Protein AF-A0AAD1FFK9-F1 (afdb_monomer)

Mean predicted aligned error: 6.69 Å

Sequence (149 aa):
MADDLKGGLALQAMEELITHWRERLPADPKELFAALLELSLEDLAALFAVCAGTGVDVVSDKGTKGDSAADVLASTLSLDMRNWWKPTAERYFAQVPKGLSLEAMQVVAPAEVARLSALKKGDLASEAGRLVEGTSWLPAILTSHETQA

Foldseek 3Di:
DPPLCPPWPVVVVLVVLVVVVVVQADPDPVCRVVSLVPDDPVVNVSVVCVVVVVVADPDDDVPDPQPGPVLVVCVVVVPDCLVGDDQALVNPQLPDDLVQLLVLCCVQPVPCSVVLNPDDSSVSSHVSRVSCPPPSDDDPSRDRPPPPD

Nearest PDB structures (foldseek):
  8rbx-assembly1_j  TM=1.885E-01  e=9.743E+00  Homo sapiens

Solvent-accessible surface area (backbone atoms only — not comparable to full-atom values): 9038 Å² total; per-residue (Å²): 131,68,77,70,52,65,92,30,57,50,53,53,54,51,51,51,56,51,48,58,49,57,75,74,45,65,88,52,76,86,50,34,64,63,56,58,72,72,46,53,73,68,55,50,49,53,53,44,48,54,60,52,60,76,67,59,67,74,79,70,62,100,81,58,82,78,76,42,70,42,47,51,50,35,59,76,66,64,52,61,47,74,81,43,51,75,67,31,22,78,63,36,36,59,73,47,58,68,65,62,47,46,57,52,29,53,72,70,42,54,87,49,38,73,64,47,69,75,47,56,61,66,62,34,10,52,51,50,21,60,67,42,53,95,54,92,72,71,60,78,92,61,52,57,90,74,82,80,122

Organism: Metapseudomonas furukawaii (NCBI:txid1149133)

Structure (mmCIF, N/CA/C/O backbone):
data_AF-A0AAD1FFK9-F1
#
_entry.id   AF-A0AAD1FFK9-F1
#
loop_
_atom_site.group_PDB
_atom_site.id
_atom_site.type_symbol
_atom_site.label_atom_id
_atom_site.label_alt_id
_atom_site.label_comp_id
_atom_site.label_asym_id
_atom_site.label_entity_id
_atom_site.label_seq_id
_atom_site.pdbx_PDB_ins_code
_atom_site.Cartn_x
_atom_site.Cartn_y
_atom_site.Cartn_z
_atom_site.occupancy
_atom_site.B_iso_or_equiv
_atom_site.auth_seq_id
_atom_site.auth_comp_id
_atom_site.auth_asym_id
_atom_site.auth_atom_id
_atom_site.pdbx_PDB_model_num
ATOM 1 N N . MET A 1 1 ? 5.630 11.742 6.158 1.00 47.69 1 MET A N 1
ATOM 2 C CA . MET A 1 1 ? 4.994 10.854 5.162 1.00 47.69 1 MET A CA 1
ATOM 3 C C . MET A 1 1 ? 5.744 11.009 3.858 1.00 47.69 1 MET A C 1
ATOM 5 O O . MET A 1 1 ? 6.090 12.140 3.537 1.00 47.69 1 MET A O 1
ATOM 9 N N . ALA A 1 2 ? 6.048 9.913 3.167 1.00 51.94 2 ALA A N 1
ATOM 10 C CA . ALA A 1 2 ? 6.684 9.986 1.857 1.00 51.94 2 ALA A CA 1
ATOM 11 C C . ALA A 1 2 ? 5.701 10.607 0.838 1.00 51.94 2 ALA A C 1
ATOM 1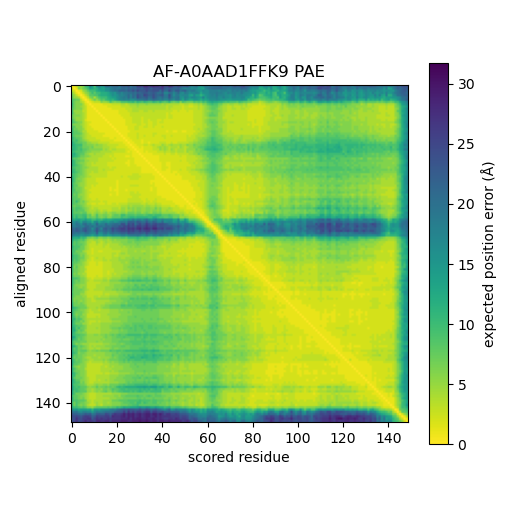3 O O . ALA A 1 2 ? 4.492 10.380 0.923 1.00 51.94 2 ALA A O 1
ATOM 14 N N . ASP A 1 3 ? 6.188 11.483 -0.044 1.00 53.69 3 ASP A N 1
ATOM 15 C CA . ASP A 1 3 ? 5.338 12.293 -0.936 1.00 53.69 3 ASP A CA 1
ATOM 16 C C . ASP A 1 3 ? 4.591 11.459 -1.993 1.00 53.69 3 ASP A C 1
ATOM 18 O O . ASP A 1 3 ? 3.553 11.883 -2.493 1.00 53.69 3 ASP A O 1
ATOM 22 N N . ASP A 1 4 ? 5.066 10.249 -2.278 1.00 56.53 4 ASP A N 1
ATOM 23 C CA . ASP A 1 4 ? 4.469 9.257 -3.176 1.00 56.53 4 ASP A CA 1
ATOM 24 C C . ASP A 1 4 ? 3.209 8.576 -2.605 1.00 56.53 4 ASP A C 1
ATOM 26 O O . ASP A 1 4 ? 2.422 7.996 -3.357 1.00 56.53 4 ASP A O 1
ATOM 30 N N . LEU A 1 5 ? 2.971 8.675 -1.292 1.00 53.97 5 LEU A N 1
ATOM 31 C CA . LEU A 1 5 ? 1.747 8.190 -0.640 1.00 53.97 5 LEU A CA 1
ATOM 32 C C . LEU A 1 5 ? 0.572 9.170 -0.772 1.00 53.97 5 LEU A C 1
ATOM 34 O O . LEU A 1 5 ? -0.585 8.752 -0.668 1.00 53.97 5 LEU A O 1
ATOM 38 N N . LYS A 1 6 ? 0.837 10.459 -1.025 1.00 58.28 6 LYS A N 1
ATOM 39 C CA . LYS A 1 6 ? -0.212 11.484 -1.118 1.00 58.28 6 LYS A CA 1
ATOM 40 C C . LYS A 1 6 ? -1.159 11.174 -2.281 1.00 58.28 6 LYS A C 1
ATOM 42 O O . LYS A 1 6 ? -0.730 10.912 -3.404 1.00 58.28 6 LYS A O 1
ATOM 47 N N . GLY A 1 7 ? -2.462 11.165 -1.994 1.00 66.00 7 GLY A N 1
ATOM 48 C CA . GLY A 1 7 ? -3.505 10.839 -2.972 1.00 66.00 7 GLY A CA 1
ATOM 49 C C . GLY A 1 7 ? -3.514 9.377 -3.442 1.00 66.00 7 GLY A C 1
ATOM 50 O O . GLY A 1 7 ? -4.092 9.083 -4.483 1.00 66.00 7 GLY A O 1
ATOM 51 N N . GLY A 1 8 ? -2.840 8.459 -2.737 1.00 79.31 8 GLY A N 1
ATOM 52 C CA . GLY A 1 8 ? -3.009 7.022 -2.964 1.00 79.31 8 GLY A CA 1
ATOM 53 C C . GLY A 1 8 ? -4.352 6.517 -2.425 1.00 79.31 8 GLY A C 1
ATOM 54 O O . GLY A 1 8 ? -4.811 6.991 -1.387 1.00 79.31 8 GLY A O 1
ATOM 55 N N . LEU A 1 9 ? -4.942 5.521 -3.093 1.00 87.00 9 LEU A N 1
ATOM 56 C CA . LEU A 1 9 ? -6.246 4.944 -2.727 1.00 87.00 9 LEU A CA 1
ATOM 57 C C . LEU A 1 9 ? -6.270 4.399 -1.291 1.00 87.00 9 LEU A C 1
ATOM 59 O O . LEU A 1 9 ? -7.247 4.588 -0.577 1.00 87.00 9 LEU A O 1
ATOM 63 N N . ALA A 1 10 ? -5.176 3.771 -0.849 1.00 87.75 10 ALA A N 1
ATOM 64 C CA . ALA A 1 10 ? -5.063 3.250 0.514 1.00 87.75 10 ALA A CA 1
ATOM 65 C C . ALA A 1 10 ? -5.135 4.350 1.578 1.00 87.75 10 ALA A C 1
ATOM 67 O O . ALA A 1 10 ? -5.814 4.190 2.588 1.00 87.75 10 ALA A O 1
ATOM 68 N N . LEU A 1 11 ? -4.443 5.472 1.347 1.00 86.12 11 LEU A N 1
ATOM 69 C CA . LEU A 1 11 ? -4.443 6.591 2.285 1.00 86.12 11 LEU A CA 1
ATOM 70 C C . LEU A 1 11 ? -5.830 7.233 2.352 1.00 86.12 11 LEU A C 1
ATOM 72 O O . LEU A 1 11 ? -6.317 7.481 3.447 1.00 86.12 11 LEU A O 1
ATOM 76 N N . GLN A 1 12 ? -6.480 7.425 1.201 1.00 90.38 12 GLN A N 1
ATOM 77 C CA . GLN A 1 12 ? -7.840 7.966 1.132 1.00 90.38 12 GLN A CA 1
ATOM 78 C C . GLN A 1 12 ? -8.839 7.082 1.884 1.00 90.38 12 GLN A C 1
ATOM 80 O O . GLN A 1 12 ? -9.543 7.575 2.757 1.00 90.38 12 GLN A O 1
ATOM 85 N N . ALA A 1 13 ? -8.838 5.770 1.632 1.00 91.44 13 ALA A N 1
ATOM 86 C CA . ALA A 1 13 ? -9.726 4.845 2.335 1.00 91.44 13 ALA A CA 1
ATOM 87 C C . ALA A 1 13 ? -9.467 4.818 3.853 1.00 91.44 13 ALA A C 1
ATOM 89 O O . ALA A 1 13 ? -10.403 4.758 4.648 1.00 91.44 13 ALA A O 1
ATOM 90 N N . MET A 1 14 ? -8.200 4.900 4.275 1.00 91.38 14 MET A N 1
ATOM 91 C CA . MET A 1 14 ? -7.846 4.983 5.695 1.00 91.38 14 MET A CA 1
ATOM 92 C C . MET A 1 14 ? -8.340 6.293 6.326 1.00 91.38 14 MET A C 1
ATOM 94 O O . MET A 1 14 ? -8.887 6.284 7.428 1.00 91.38 14 MET A O 1
ATOM 98 N N . GLU A 1 15 ? -8.166 7.424 5.639 1.00 91.81 15 GLU A N 1
ATOM 99 C CA . GLU A 1 15 ? -8.646 8.735 6.087 1.00 91.81 15 GLU A CA 1
ATOM 100 C C . GLU A 1 15 ? -10.174 8.773 6.189 1.00 91.81 15 GLU A C 1
ATOM 102 O O . GLU A 1 15 ? -10.697 9.295 7.175 1.00 91.81 15 GLU A O 1
ATOM 107 N N . GLU A 1 16 ? -10.887 8.183 5.229 1.00 93.88 16 GLU A N 1
ATOM 108 C CA . GLU A 1 16 ? -12.345 8.030 5.253 1.00 93.88 16 GLU A CA 1
ATOM 109 C C . GLU A 1 16 ? -12.803 7.209 6.465 1.00 93.88 16 GLU A C 1
ATOM 111 O O . GLU A 1 16 ? -13.659 7.663 7.225 1.00 93.88 16 GLU A O 1
ATOM 116 N N . LEU A 1 17 ? -12.182 6.051 6.716 1.00 94.25 17 LEU A N 1
ATOM 117 C CA . LEU A 1 17 ? -12.484 5.206 7.878 1.00 94.25 17 LEU A CA 1
ATOM 118 C C . LEU A 1 17 ? -12.228 5.926 9.206 1.00 94.25 17 LEU A C 1
ATOM 120 O O . LEU A 1 17 ? -13.050 5.871 10.122 1.00 94.25 17 LEU A O 1
ATOM 124 N N . ILE A 1 18 ? -11.093 6.618 9.323 1.00 93.50 18 ILE A N 1
ATOM 125 C CA . ILE A 1 18 ? 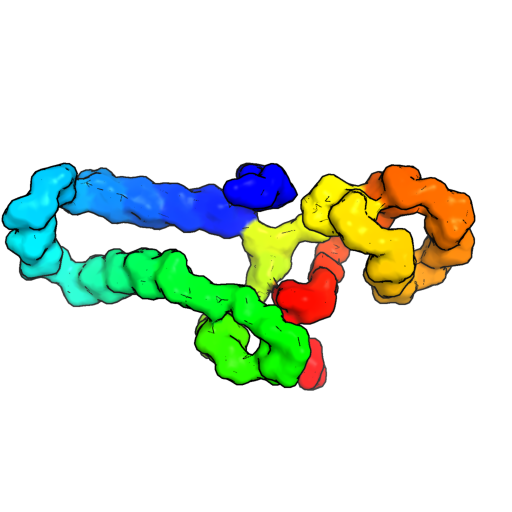-10.752 7.378 10.529 1.00 93.50 18 ILE A CA 1
ATOM 126 C C . ILE A 1 18 ? -11.732 8.538 10.725 1.00 93.50 18 ILE A C 1
ATOM 128 O O . ILE A 1 18 ? -12.137 8.812 11.854 1.00 93.50 18 ILE A O 1
ATOM 132 N N . THR A 1 19 ? -12.115 9.225 9.649 1.00 95.25 19 THR A N 1
ATOM 133 C CA . THR A 1 19 ? -13.057 10.350 9.699 1.00 95.25 19 THR A CA 1
ATOM 134 C C . THR A 1 19 ? -14.441 9.877 10.128 1.00 95.25 19 THR A C 1
ATOM 136 O O . THR A 1 19 ? -14.988 10.428 11.079 1.00 95.25 19 THR A O 1
ATOM 139 N N . HIS A 1 20 ? -14.939 8.787 9.537 1.00 95.50 20 HIS A N 1
ATOM 140 C CA . HIS A 1 20 ? -16.192 8.136 9.935 1.00 95.50 20 HIS A CA 1
ATOM 141 C C . HIS A 1 20 ? -16.242 7.847 11.440 1.00 95.50 20 HIS A C 1
ATOM 143 O O . HIS A 1 20 ? -17.226 8.155 12.109 1.00 95.50 20 HIS A O 1
ATOM 149 N N . TRP A 1 21 ? -15.163 7.306 12.012 1.00 95.62 21 TRP A N 1
ATOM 150 C CA . TRP A 1 21 ? -15.107 7.050 13.453 1.00 95.62 21 TRP A CA 1
ATOM 151 C C . TRP A 1 21 ? -14.958 8.315 14.297 1.00 95.62 21 TRP A C 1
ATOM 153 O O . TRP A 1 21 ? -15.575 8.406 15.356 1.00 95.62 21 TRP A O 1
ATOM 163 N N . ARG A 1 22 ? -14.193 9.310 13.838 1.00 93.62 22 ARG A N 1
ATOM 164 C CA . ARG A 1 22 ? -14.061 10.599 14.536 1.00 93.62 22 ARG A CA 1
ATOM 165 C C . ARG A 1 22 ? -15.386 11.346 14.645 1.00 93.62 22 ARG A C 1
ATOM 167 O O . ARG A 1 22 ? -15.601 12.008 15.649 1.00 93.62 22 ARG A O 1
ATOM 174 N N . GLU A 1 23 ? -16.255 11.243 13.645 1.00 94.81 23 GLU A N 1
ATOM 175 C CA . GLU A 1 23 ? -17.574 11.888 13.658 1.00 94.81 23 GLU A CA 1
ATOM 176 C C . GLU A 1 23 ? -18.570 11.185 14.592 1.00 94.81 23 GLU A C 1
ATOM 178 O O . GLU A 1 23 ? -19.476 11.824 15.126 1.00 94.81 23 GLU A O 1
ATOM 183 N N . ARG A 1 24 ? -18.400 9.876 14.815 1.00 94.44 24 ARG A N 1
ATOM 184 C CA . ARG A 1 24 ? -19.264 9.068 15.692 1.00 94.44 24 ARG A CA 1
ATOM 185 C C . ARG A 1 24 ? -18.859 9.107 17.164 1.00 94.44 24 ARG A C 1
ATOM 187 O O . ARG A 1 24 ? -19.689 8.814 18.021 1.00 94.44 24 ARG A O 1
ATOM 194 N N . LEU A 1 25 ? -17.592 9.393 17.457 1.00 95.19 25 LEU A N 1
ATOM 195 C CA . LEU A 1 25 ? -17.040 9.345 18.809 1.00 95.19 25 LEU A CA 1
ATOM 196 C C . LEU A 1 25 ? -16.999 10.743 19.447 1.00 95.19 25 LEU A C 1
ATOM 198 O O . LEU A 1 25 ? -16.736 11.731 18.760 1.00 95.19 25 LEU A O 1
ATOM 202 N N . PRO A 1 26 ? -17.223 10.852 20.768 1.00 95.31 26 PRO A N 1
ATOM 203 C CA . PRO A 1 26 ? -17.127 12.128 21.464 1.00 95.31 26 PRO A CA 1
ATOM 204 C C . PRO A 1 26 ? -15.687 12.658 21.465 1.00 95.31 26 PRO A C 1
ATOM 206 O O . PRO A 1 26 ? -14.720 11.900 21.568 1.00 95.31 26 PRO A O 1
ATOM 209 N N . ALA A 1 27 ? -15.548 13.984 21.394 1.00 92.06 27 ALA A N 1
ATOM 210 C CA . ALA A 1 27 ? -14.248 14.651 21.427 1.00 92.06 27 ALA A CA 1
ATOM 211 C C . ALA A 1 27 ? -13.630 14.706 22.837 1.00 92.06 27 ALA A C 1
ATOM 213 O O . ALA A 1 27 ? -12.409 14.812 22.951 1.00 92.06 27 ALA A O 1
ATOM 214 N N . ASP A 1 28 ? -14.444 14.651 23.902 1.00 94.44 28 ASP A N 1
ATOM 215 C CA . ASP A 1 28 ? -13.953 14.585 25.284 1.00 94.44 28 ASP A CA 1
ATOM 216 C C . ASP A 1 28 ? -13.533 13.141 25.627 1.00 94.44 28 ASP A C 1
ATOM 218 O O . ASP A 1 28 ? -14.387 12.248 25.678 1.00 94.44 28 ASP A O 1
ATOM 222 N N . PRO A 1 29 ? -12.244 12.882 25.934 1.00 92.31 29 PRO A N 1
ATOM 223 C CA . PRO A 1 29 ? -11.776 11.555 26.330 1.00 92.31 29 PRO A CA 1
ATOM 224 C C . PRO A 1 29 ? -12.512 10.959 27.538 1.00 92.31 29 PRO A C 1
ATOM 226 O O . PRO A 1 29 ? -12.538 9.738 27.691 1.00 92.31 29 PRO A O 1
ATOM 229 N N . LYS A 1 30 ? -13.108 11.791 28.404 1.00 95.06 30 LYS A N 1
ATOM 230 C CA . LYS A 1 30 ? -13.872 11.328 29.573 1.00 95.06 30 LYS A CA 1
ATOM 231 C C . LYS A 1 30 ? -15.195 10.665 29.193 1.00 95.06 30 LYS A C 1
ATOM 233 O O . LYS A 1 30 ? -15.673 9.815 29.939 1.00 95.06 30 LYS A O 1
ATOM 238 N N . GLU A 1 31 ? -15.769 11.033 28.052 1.00 95.50 31 GLU A N 1
ATOM 239 C CA . GLU A 1 31 ? -17.048 10.505 27.560 1.00 95.50 31 GLU A CA 1
ATOM 240 C C . GLU A 1 31 ? -16.862 9.268 26.670 1.00 95.50 31 GLU A C 1
ATOM 242 O O . GLU A 1 31 ? -17.797 8.494 26.467 1.00 95.50 31 GLU A O 1
ATOM 247 N N . LEU A 1 32 ? -15.638 9.044 26.177 1.00 94.44 32 LEU A N 1
ATOM 248 C CA . LEU A 1 32 ? -15.332 8.013 25.190 1.00 94.44 32 LEU A CA 1
ATOM 249 C C . LEU A 1 32 ? -15.719 6.609 25.657 1.00 94.44 32 LEU A C 1
ATOM 251 O O . LEU A 1 32 ? -16.368 5.879 24.919 1.00 94.44 32 LEU A O 1
ATOM 255 N N . PHE A 1 33 ? -15.358 6.226 26.884 1.00 94.38 33 PHE A N 1
ATOM 256 C CA . PHE A 1 33 ? -15.638 4.872 27.366 1.00 94.38 33 PHE A CA 1
ATOM 257 C C . PHE A 1 33 ? -17.140 4.593 27.473 1.00 94.38 33 PHE A C 1
ATOM 259 O O . PHE A 1 33 ? -17.583 3.516 27.091 1.00 94.38 33 PHE A O 1
ATOM 266 N N . ALA A 1 34 ? -17.929 5.572 27.925 1.00 95.69 34 ALA A N 1
ATOM 267 C CA . ALA A 1 34 ? -19.381 5.441 27.969 1.00 95.69 34 ALA A CA 1
ATOM 268 C C . ALA A 1 34 ? -19.966 5.292 26.557 1.00 95.69 34 ALA A C 1
ATOM 270 O O . ALA A 1 34 ? -20.769 4.396 26.329 1.00 95.69 34 ALA A O 1
ATOM 271 N N . ALA A 1 35 ? -19.499 6.092 25.592 1.00 95.06 35 ALA A N 1
ATOM 272 C CA . ALA A 1 35 ? -19.928 5.973 24.199 1.00 95.06 35 ALA A CA 1
ATOM 273 C C . ALA A 1 35 ? -19.581 4.606 23.582 1.00 95.06 35 ALA A C 1
ATOM 275 O O . ALA A 1 35 ? -20.381 4.054 22.833 1.00 95.06 35 ALA A O 1
ATOM 276 N N . LEU A 1 36 ? -18.422 4.027 23.922 1.00 95.31 36 LEU A N 1
ATOM 277 C CA . LEU A 1 36 ? -18.035 2.688 23.464 1.00 95.31 36 LEU A CA 1
ATOM 278 C C . LEU A 1 36 ? -18.969 1.592 23.998 1.00 95.31 36 LEU A C 1
ATOM 280 O O . LEU A 1 36 ? -19.230 0.631 23.283 1.00 95.31 36 LEU A O 1
ATOM 284 N N . LEU A 1 37 ? -19.486 1.724 25.223 1.00 96.00 37 LEU A N 1
ATOM 285 C CA . LEU A 1 37 ? -20.412 0.741 25.803 1.00 96.00 37 LEU A CA 1
ATOM 286 C C . LEU A 1 37 ? -21.779 0.711 25.103 1.00 96.00 37 LEU A C 1
ATOM 288 O O . LEU A 1 37 ? -22.464 -0.306 25.166 1.00 96.00 37 LEU A O 1
ATOM 292 N N . GLU A 1 38 ? -22.154 1.798 24.431 1.00 96.62 38 GLU A N 1
ATOM 293 C CA . GLU A 1 38 ? -23.403 1.907 23.668 1.00 96.62 38 GLU A CA 1
ATOM 294 C C . GLU A 1 38 ? -23.267 1.388 22.223 1.00 96.62 38 GLU A C 1
ATOM 296 O O . GLU A 1 38 ? -24.268 1.213 21.525 1.00 96.62 38 GLU A O 1
ATOM 301 N N . LEU A 1 39 ? -22.040 1.145 21.742 1.00 96.69 39 LEU A N 1
ATOM 302 C CA . LEU A 1 39 ? -21.810 0.611 20.402 1.00 96.69 39 LEU A CA 1
ATOM 303 C C . LEU A 1 39 ? -22.175 -0.875 20.320 1.00 96.69 39 LEU A C 1
ATOM 305 O O . LEU A 1 39 ? -21.979 -1.657 21.252 1.00 96.69 39 LEU A O 1
ATOM 309 N N . SER A 1 40 ? -22.651 -1.284 19.144 1.00 97.38 40 SER A N 1
ATOM 310 C CA . SER A 1 40 ? -22.818 -2.701 18.833 1.00 97.38 40 SER A CA 1
ATOM 311 C C . SER A 1 40 ? -21.465 -3.427 18.845 1.00 97.38 40 SER A C 1
ATOM 313 O O . SER A 1 40 ? -20.412 -2.824 18.631 1.00 97.38 40 SER A O 1
ATOM 315 N N . LEU A 1 41 ? -21.472 -4.747 19.051 1.00 96.69 41 LEU A N 1
ATOM 316 C CA . LEU A 1 41 ? -20.238 -5.541 18.995 1.00 96.69 41 LEU A CA 1
ATOM 317 C C . LEU A 1 41 ? -19.557 -5.456 17.618 1.00 96.69 41 LEU A C 1
ATOM 319 O O . LEU A 1 41 ? -18.332 -5.463 17.535 1.00 96.69 41 LEU A O 1
ATOM 323 N N . GLU A 1 42 ? -20.348 -5.352 16.550 1.00 97.25 42 GLU A N 1
ATOM 324 C CA . GLU A 1 42 ? -19.855 -5.163 15.185 1.00 97.25 42 GLU A CA 1
ATOM 325 C C . GLU A 1 42 ? -19.126 -3.823 15.036 1.00 97.25 42 GLU A C 1
ATOM 327 O O . GLU A 1 42 ? -17.999 -3.780 14.545 1.00 97.25 42 GLU A O 1
ATOM 332 N N . ASP A 1 43 ? -19.720 -2.743 15.544 1.00 96.69 43 ASP A N 1
ATOM 333 C CA . ASP A 1 43 ? -19.101 -1.419 15.551 1.00 96.69 43 ASP A CA 1
ATOM 334 C C . ASP A 1 43 ? -17.824 -1.380 16.392 1.00 96.69 43 ASP A C 1
ATOM 336 O O . ASP A 1 43 ? -16.817 -0.815 15.966 1.00 96.69 43 ASP A O 1
ATOM 340 N N . LEU A 1 44 ? -17.834 -2.011 17.568 1.00 97.06 44 LEU A N 1
ATOM 341 C CA . LEU A 1 44 ? -16.645 -2.132 18.409 1.00 97.06 44 LEU A CA 1
ATOM 342 C C . LEU A 1 44 ? -15.530 -2.898 17.698 1.00 97.06 44 LEU A C 1
ATOM 344 O O . LEU A 1 44 ? -14.377 -2.473 17.745 1.00 97.06 44 LEU A O 1
ATOM 348 N N . ALA A 1 45 ? -15.857 -3.995 17.012 1.00 96.69 45 ALA A N 1
ATOM 349 C CA . ALA A 1 45 ? -14.886 -4.763 16.241 1.00 96.69 45 ALA A CA 1
ATOM 350 C C . ALA A 1 45 ? -14.323 -3.950 15.064 1.00 96.69 45 ALA A C 1
ATOM 352 O O . ALA A 1 45 ? -13.114 -3.961 14.833 1.00 96.69 45 ALA A O 1
ATOM 353 N N . ALA A 1 46 ? -15.168 -3.199 14.357 1.00 95.62 46 ALA A N 1
ATOM 354 C CA . ALA A 1 46 ? -14.746 -2.3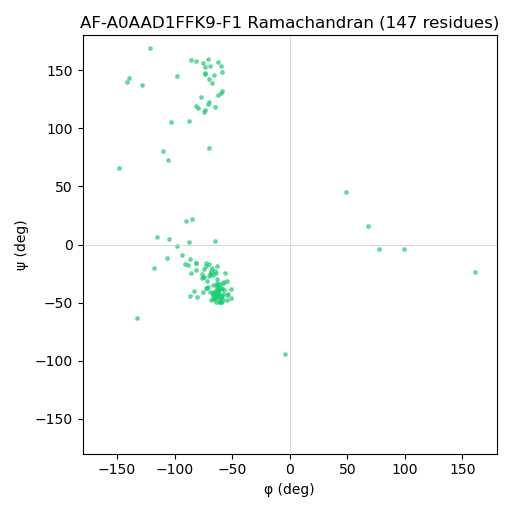43 13.254 1.00 95.62 46 ALA A CA 1
ATOM 355 C C . ALA A 1 46 ? -13.861 -1.172 13.727 1.00 95.62 46 ALA A C 1
ATOM 357 O O . ALA A 1 46 ? -12.827 -0.900 13.114 1.00 95.62 46 ALA A O 1
ATOM 358 N N . LEU A 1 47 ? -14.200 -0.522 14.846 1.00 95.88 47 LEU A N 1
ATOM 359 C CA . LEU A 1 47 ? -13.359 0.505 15.471 1.00 95.88 47 LEU A CA 1
ATOM 360 C C . LEU A 1 47 ? -12.053 -0.078 16.023 1.00 95.88 47 LEU A C 1
ATOM 362 O O . LEU A 1 47 ? -11.013 0.576 15.988 1.00 95.88 47 LEU A O 1
ATOM 366 N N . PHE A 1 48 ? -12.079 -1.307 16.532 1.00 94.31 48 PHE A N 1
ATOM 367 C CA . PHE A 1 48 ? -10.866 -1.986 16.961 1.00 94.31 48 PHE A CA 1
ATOM 368 C C . PHE A 1 48 ? -9.953 -2.296 15.770 1.00 94.31 48 PHE A C 1
ATOM 370 O O . PHE A 1 48 ? -8.755 -2.047 15.862 1.00 94.31 48 PHE A O 1
ATOM 377 N N . ALA A 1 49 ? -10.502 -2.763 14.643 1.00 94.25 49 ALA A N 1
ATOM 378 C CA . ALA A 1 49 ? -9.749 -3.017 13.413 1.00 94.25 49 ALA A CA 1
ATOM 379 C C . ALA A 1 49 ? -9.076 -1.738 12.880 1.00 94.25 49 ALA A C 1
ATOM 381 O O . ALA A 1 49 ? -7.866 -1.741 12.676 1.00 94.25 49 ALA A O 1
ATOM 382 N N . VAL A 1 50 ? -9.849 -0.646 12.780 1.00 93.69 50 VAL A N 1
ATOM 383 C CA . VAL A 1 50 ? -9.450 0.735 13.119 1.00 93.69 50 VAL A CA 1
ATOM 384 C C . VAL A 1 50 ? -8.053 0.941 13.717 1.00 93.69 50 VAL A C 1
ATOM 386 O O . VAL A 1 50 ? -7.024 1.090 13.057 1.00 93.69 50 VAL A O 1
ATOM 389 N N . CYS A 1 51 ? -8.056 0.956 15.047 1.00 92.62 51 CYS A N 1
ATOM 390 C CA . CYS A 1 51 ? -6.905 1.240 15.885 1.00 92.62 51 CYS A CA 1
ATOM 391 C C . CYS A 1 51 ? -5.787 0.203 15.724 1.00 92.62 51 CYS A C 1
ATOM 393 O O . CYS A 1 51 ? -4.621 0.575 15.600 1.00 92.62 51 CYS A O 1
ATOM 395 N N . ALA A 1 52 ? -6.125 -1.087 15.708 1.00 91.75 52 ALA A N 1
ATOM 396 C CA . ALA A 1 52 ? -5.154 -2.172 15.628 1.00 91.75 52 ALA A CA 1
ATOM 397 C C . ALA A 1 52 ? -4.392 -2.146 14.298 1.00 91.75 52 ALA A C 1
ATOM 399 O O . ALA A 1 52 ? -3.168 -2.244 14.301 1.00 91.75 52 ALA A O 1
ATOM 400 N N . GLY A 1 53 ? -5.093 -1.933 13.180 1.00 89.50 53 GLY A N 1
ATOM 401 C CA . GLY A 1 53 ? -4.501 -1.847 11.846 1.00 89.50 53 GLY A CA 1
ATOM 402 C C . GLY A 1 53 ? -3.462 -0.731 11.733 1.00 89.50 53 GLY A C 1
ATOM 403 O O . GLY A 1 53 ? -2.408 -0.934 11.137 1.00 89.50 53 GLY A O 1
ATOM 404 N N . THR A 1 54 ? -3.697 0.417 12.379 1.00 86.69 54 THR A N 1
ATOM 405 C CA . THR A 1 54 ? -2.725 1.530 12.400 1.00 86.69 54 THR A CA 1
ATOM 406 C C . THR A 1 54 ? -1.468 1.252 13.230 1.00 86.69 54 THR A C 1
ATOM 408 O O . THR A 1 54 ? -0.475 1.963 13.082 1.00 86.69 54 THR A O 1
ATOM 411 N N . GLY A 1 55 ? -1.503 0.237 14.097 1.00 86.56 55 GLY A N 1
ATOM 412 C CA . GLY A 1 55 ? -0.386 -0.165 14.953 1.00 86.56 55 GLY A CA 1
ATOM 413 C C . GLY A 1 55 ? 0.441 -1.333 14.413 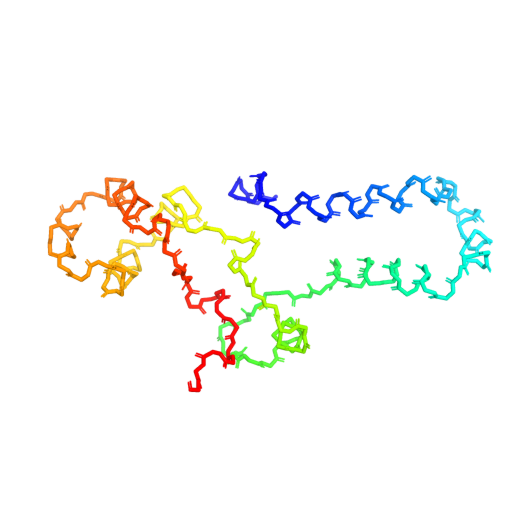1.00 86.56 55 GLY A C 1
ATOM 414 O O . GLY A 1 55 ? 1.400 -1.733 15.070 1.00 86.56 55 GLY A O 1
ATOM 415 N N . VAL A 1 56 ? 0.079 -1.904 13.259 1.00 86.56 56 VAL A N 1
ATOM 416 C CA . VAL A 1 56 ? 0.816 -3.027 12.666 1.00 86.56 56 VAL A CA 1
ATOM 417 C C . VAL A 1 56 ? 2.170 -2.539 12.152 1.00 86.56 56 VAL A C 1
ATOM 419 O O . VAL A 1 56 ? 2.238 -1.652 11.302 1.00 86.56 56 VAL A O 1
ATOM 422 N N . ASP A 1 57 ? 3.251 -3.147 12.643 1.00 83.31 57 ASP A N 1
ATOM 423 C CA . ASP A 1 57 ? 4.583 -2.932 12.083 1.00 83.31 57 ASP A CA 1
ATOM 424 C C . ASP A 1 57 ? 4.706 -3.662 10.741 1.00 83.31 57 ASP A C 1
ATOM 426 O O . ASP A 1 57 ? 4.609 -4.889 10.665 1.00 83.31 57 ASP A O 1
ATOM 430 N N . VAL A 1 58 ? 4.889 -2.877 9.681 1.00 80.00 58 VAL A N 1
ATOM 431 C CA . VAL A 1 58 ? 5.004 -3.338 8.291 1.00 80.00 58 VAL A CA 1
ATOM 432 C C . VAL A 1 58 ? 6.446 -3.292 7.780 1.00 80.00 58 VAL A C 1
ATOM 434 O O . VAL A 1 58 ? 6.695 -3.536 6.599 1.00 80.00 58 VAL A O 1
ATOM 437 N N . VAL A 1 59 ? 7.413 -2.948 8.635 1.00 76.50 59 VAL A N 1
ATOM 438 C CA . VAL A 1 59 ? 8.825 -2.893 8.260 1.00 76.50 59 VAL A CA 1
ATOM 439 C C . VAL A 1 59 ? 9.450 -4.271 8.454 1.00 76.50 59 VAL A C 1
ATOM 441 O O . VAL A 1 59 ? 9.748 -4.696 9.566 1.00 76.50 59 VAL A O 1
ATOM 444 N N . SER A 1 60 ? 9.709 -4.971 7.353 1.00 65.56 60 SER A N 1
ATOM 445 C CA . SER A 1 60 ? 10.511 -6.195 7.385 1.00 65.56 60 SER A CA 1
ATOM 446 C C . SER A 1 60 ? 12.002 -5.855 7.499 1.00 65.56 60 SER A C 1
ATOM 448 O O . SER A 1 60 ? 12.529 -5.117 6.656 1.00 65.56 60 SER A O 1
ATOM 450 N N . ASP A 1 61 ? 12.706 -6.430 8.476 1.00 60.22 61 ASP A N 1
ATOM 451 C CA . ASP A 1 61 ? 14.170 -6.404 8.484 1.00 60.22 61 ASP A CA 1
ATOM 452 C C . ASP A 1 61 ? 14.724 -7.282 7.345 1.00 60.22 61 ASP A C 1
ATOM 454 O O . ASP A 1 61 ? 14.088 -8.233 6.876 1.00 60.22 61 ASP A O 1
ATOM 458 N N . LYS A 1 62 ? 15.927 -6.964 6.862 1.00 53.72 62 LYS A N 1
ATOM 459 C CA . LYS A 1 62 ? 16.587 -7.714 5.787 1.00 53.72 62 LYS A CA 1
ATOM 460 C C . LYS A 1 62 ? 17.028 -9.089 6.302 1.00 53.72 62 LYS A C 1
ATOM 462 O O . LYS A 1 62 ? 18.189 -9.283 6.637 1.00 53.72 62 LYS A O 1
ATOM 467 N N . GLY A 1 63 ? 16.119 -10.059 6.319 1.00 52.66 63 GLY A N 1
ATOM 468 C CA . GLY A 1 63 ? 16.440 -11.447 6.671 1.00 52.66 63 GLY A CA 1
ATOM 469 C C . GLY A 1 63 ? 15.244 -12.305 7.073 1.00 52.66 63 GLY A C 1
ATOM 470 O O . GLY A 1 63 ? 15.299 -13.518 6.902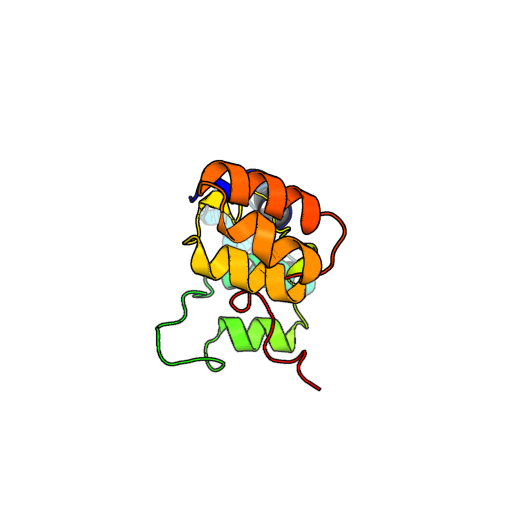 1.00 52.66 63 GLY A O 1
ATOM 471 N N . THR A 1 64 ? 14.154 -11.693 7.531 1.00 53.44 64 THR A N 1
ATOM 472 C CA . THR A 1 64 ? 12.921 -12.365 7.967 1.00 53.44 64 THR A CA 1
ATOM 473 C C . THR A 1 64 ? 11.824 -12.173 6.924 1.00 53.44 64 THR A C 1
ATOM 475 O O . THR A 1 64 ? 10.903 -11.380 7.092 1.00 53.44 64 THR A O 1
ATOM 478 N N . LYS A 1 65 ? 11.953 -12.859 5.785 1.00 56.78 65 LYS A N 1
ATOM 479 C CA . LYS A 1 65 ? 10.911 -12.848 4.749 1.00 56.78 65 LYS A CA 1
ATOM 480 C C . LYS A 1 65 ? 9.803 -13.835 5.123 1.00 56.78 65 LYS A C 1
ATOM 482 O O . LYS A 1 65 ? 10.090 -15.025 5.192 1.00 56.78 65 LYS A O 1
ATOM 487 N N . GLY A 1 66 ? 8.572 -13.350 5.297 1.00 59.59 66 GLY A N 1
ATOM 488 C CA . GLY A 1 66 ? 7.365 -14.183 5.396 1.00 59.59 66 GLY A CA 1
ATOM 489 C C . GLY A 1 66 ? 6.836 -14.467 6.805 1.00 59.59 66 GLY A C 1
ATOM 490 O O . GLY A 1 66 ? 5.770 -15.059 6.914 1.00 59.59 66 GLY A O 1
ATOM 491 N N . ASP A 1 67 ? 7.525 -14.015 7.857 1.00 66.06 67 ASP A N 1
ATOM 492 C CA . ASP A 1 67 ? 7.145 -14.283 9.257 1.00 66.06 67 ASP A CA 1
ATOM 493 C C . ASP A 1 67 ? 6.744 -13.014 10.033 1.00 66.06 67 ASP A C 1
ATOM 495 O O . ASP A 1 67 ? 6.549 -13.056 11.251 1.00 66.06 67 ASP A O 1
ATOM 499 N N . SER A 1 68 ? 6.647 -11.856 9.367 1.00 78.75 68 SER A N 1
ATOM 500 C CA . SER A 1 68 ? 6.194 -10.640 10.046 1.00 78.75 68 SER A CA 1
ATOM 501 C C . SER A 1 68 ? 4.685 -10.690 10.310 1.00 78.75 68 SER A C 1
ATOM 503 O O . SER A 1 68 ? 3.920 -11.310 9.568 1.00 78.75 68 SER A O 1
ATOM 505 N N . ALA A 1 69 ? 4.225 -9.996 11.355 1.00 81.81 69 ALA A N 1
ATOM 506 C CA . ALA A 1 69 ? 2.792 -9.873 11.631 1.00 81.81 69 ALA A CA 1
ATOM 507 C C . ALA A 1 69 ? 2.029 -9.256 10.441 1.00 81.81 69 ALA A C 1
ATOM 509 O O . ALA A 1 69 ? 0.893 -9.644 10.176 1.00 81.81 69 ALA A O 1
ATOM 510 N N . ALA A 1 70 ? 2.661 -8.340 9.699 1.00 84.00 70 ALA A N 1
ATOM 511 C CA . ALA A 1 70 ? 2.096 -7.758 8.488 1.00 84.00 70 ALA A CA 1
ATOM 512 C C . ALA A 1 70 ? 1.939 -8.786 7.357 1.00 84.00 70 ALA A C 1
ATOM 514 O O . ALA A 1 70 ? 0.889 -8.806 6.717 1.00 84.00 70 ALA A O 1
ATOM 515 N N . ASP A 1 71 ? 2.925 -9.665 7.146 1.00 83.12 71 ASP A N 1
ATOM 516 C CA . ASP A 1 71 ? 2.847 -10.722 6.128 1.00 83.12 71 ASP A CA 1
ATOM 517 C C . ASP A 1 71 ? 1.714 -11.708 6.437 1.00 83.12 71 ASP A C 1
ATOM 519 O O . ASP A 1 71 ? 0.920 -12.036 5.555 1.00 83.12 71 ASP A O 1
ATOM 523 N N . VAL A 1 72 ? 1.592 -12.125 7.704 1.00 84.75 72 VAL A N 1
ATOM 524 C CA . VAL A 1 72 ? 0.524 -13.028 8.165 1.00 84.75 72 VAL A CA 1
ATOM 525 C C . VAL A 1 72 ? -0.855 -12.388 8.009 1.00 84.75 72 VAL A C 1
ATOM 527 O O . VAL A 1 72 ? -1.804 -13.049 7.590 1.00 84.75 72 VAL A O 1
ATOM 530 N N . LEU A 1 73 ? -0.994 -11.099 8.329 1.00 88.19 73 LEU A N 1
ATOM 531 C CA . LEU A 1 73 ? -2.251 -10.378 8.121 1.00 88.19 73 LEU A CA 1
ATOM 532 C C . LEU A 1 73 ? -2.577 -10.242 6.631 1.00 88.19 73 LEU A C 1
ATOM 534 O O . LEU A 1 73 ? -3.725 -10.450 6.241 1.00 88.19 73 LEU A O 1
ATOM 538 N N . ALA A 1 74 ? -1.583 -9.931 5.798 1.00 87.94 74 ALA A N 1
ATOM 539 C CA . ALA A 1 74 ? -1.763 -9.803 4.360 1.00 87.94 74 ALA A CA 1
ATOM 540 C C . ALA A 1 74 ? -2.202 -11.127 3.716 1.00 87.94 74 ALA A C 1
ATOM 542 O O . ALA A 1 74 ? -3.123 -11.108 2.903 1.00 87.94 74 ALA A O 1
ATOM 543 N N . SER A 1 75 ? -1.616 -12.268 4.094 1.00 86.81 75 SER A N 1
ATOM 544 C CA . SER A 1 75 ? -2.052 -13.581 3.591 1.00 86.81 75 SER A CA 1
ATOM 545 C C . SER A 1 75 ? -3.439 -13.963 4.110 1.00 86.81 75 SER A C 1
ATOM 547 O O . SER A 1 75 ? -4.333 -14.286 3.329 1.00 86.81 75 SER A O 1
ATOM 549 N N . THR A 1 76 ? -3.676 -13.819 5.418 1.00 90.62 76 THR A N 1
ATOM 550 C CA . THR A 1 76 ? -4.960 -14.174 6.051 1.00 90.62 76 THR A CA 1
ATOM 551 C C . THR A 1 76 ? -6.131 -13.389 5.462 1.00 90.62 76 THR A C 1
ATOM 553 O O . THR A 1 76 ? -7.216 -13.936 5.275 1.00 90.62 76 THR A O 1
ATOM 556 N N . LEU A 1 77 ? -5.920 -12.107 5.155 1.00 90.75 77 LEU A N 1
ATOM 557 C CA . LEU A 1 77 ? -6.929 -11.240 4.544 1.00 90.75 77 LEU A CA 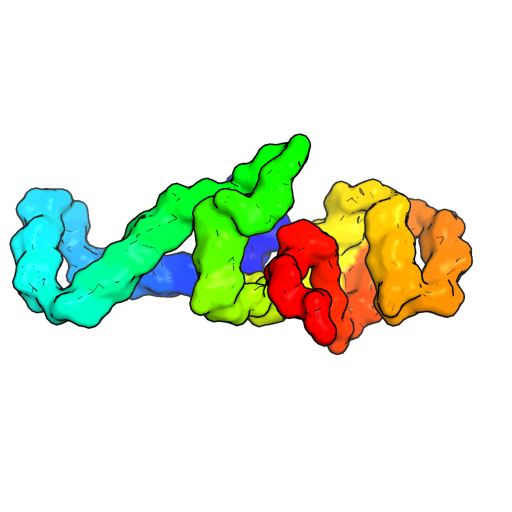1
ATOM 558 C C . LEU A 1 77 ? -6.938 -11.316 3.011 1.00 90.75 77 LEU A C 1
ATOM 560 O O . LEU A 1 77 ? -7.704 -10.589 2.379 1.00 90.75 77 LEU A O 1
ATOM 564 N N . SER A 1 78 ? -6.090 -12.162 2.413 1.00 90.81 78 SER A N 1
ATOM 565 C CA . SER A 1 78 ? -5.893 -12.256 0.963 1.00 90.81 78 SER A CA 1
ATOM 566 C C . SER A 1 78 ? -5.682 -10.875 0.325 1.00 90.81 78 SER A C 1
ATOM 568 O O . SER A 1 78 ? -6.290 -10.527 -0.690 1.00 90.81 78 SER A O 1
ATOM 570 N N . LEU A 1 79 ? -4.842 -10.053 0.964 1.00 90.31 79 LEU A N 1
ATOM 571 C CA . LEU A 1 79 ? -4.582 -8.679 0.568 1.00 90.31 79 LEU A CA 1
ATOM 572 C C . LEU A 1 79 ? -3.906 -8.642 -0.803 1.00 90.31 79 LEU A C 1
ATOM 574 O O . LEU A 1 79 ? -2.776 -9.101 -0.992 1.00 90.31 79 LEU A O 1
ATOM 578 N N . ASP A 1 80 ? -4.597 -8.008 -1.745 1.00 90.44 80 ASP A N 1
ATOM 579 C CA . ASP A 1 80 ? -4.069 -7.703 -3.063 1.00 90.44 80 ASP A CA 1
ATOM 580 C C . ASP A 1 80 ? -3.682 -6.223 -3.161 1.00 90.44 80 ASP A C 1
ATOM 582 O O . ASP A 1 80 ? -4.528 -5.332 -3.295 1.00 90.44 80 ASP A O 1
ATOM 586 N N . MET A 1 81 ? -2.376 -5.962 -3.132 1.00 89.94 81 MET A N 1
ATOM 587 C CA . MET A 1 81 ? -1.817 -4.614 -3.232 1.00 89.94 81 MET A CA 1
ATOM 588 C C . MET A 1 81 ? -2.119 -3.920 -4.567 1.00 89.94 81 MET A C 1
ATOM 590 O O . MET A 1 81 ? -2.069 -2.692 -4.619 1.00 89.94 81 MET A O 1
ATOM 594 N N . ARG A 1 82 ? -2.501 -4.647 -5.628 1.00 89.56 82 ARG A N 1
ATOM 595 C CA . ARG A 1 82 ? -2.902 -4.050 -6.919 1.00 89.56 82 ARG A CA 1
ATOM 596 C C . ARG A 1 82 ? -4.168 -3.196 -6.801 1.00 89.56 82 ARG A C 1
ATOM 598 O O . ARG A 1 82 ? -4.355 -2.271 -7.589 1.00 89.56 82 ARG A O 1
ATOM 605 N N . ASN A 1 83 ? -5.006 -3.460 -5.796 1.00 89.50 83 ASN A N 1
ATOM 606 C CA . ASN A 1 83 ? -6.200 -2.659 -5.509 1.00 89.50 83 ASN A CA 1
ATOM 607 C C . ASN A 1 83 ? -5.864 -1.312 -4.853 1.00 89.50 83 ASN A C 1
ATOM 609 O O . ASN A 1 83 ? -6.653 -0.371 -4.911 1.00 89.50 83 ASN A O 1
ATOM 613 N N . TRP A 1 84 ? -4.683 -1.210 -4.244 1.00 89.31 84 TRP A N 1
ATOM 614 C CA . TRP A 1 84 ? -4.312 -0.119 -3.344 1.00 89.31 84 TRP A CA 1
ATOM 615 C C . TRP A 1 84 ? -3.122 0.704 -3.845 1.00 89.31 84 TRP A C 1
ATOM 617 O O . TRP A 1 84 ? -2.948 1.857 -3.440 1.00 89.31 84 TRP A O 1
ATOM 627 N N . TRP A 1 85 ? -2.317 0.136 -4.746 1.00 89.44 85 TRP A N 1
ATOM 628 C CA . TRP A 1 85 ? -1.095 0.729 -5.270 1.00 89.44 85 TRP A CA 1
ATOM 629 C C . TRP A 1 85 ? -0.945 0.487 -6.774 1.00 89.44 85 TRP A C 1
ATOM 631 O O . TRP A 1 85 ? -1.278 -0.579 -7.288 1.00 89.44 85 TRP A O 1
ATOM 641 N N . LYS A 1 86 ? -0.402 1.484 -7.484 1.00 88.38 86 LYS A N 1
ATOM 642 C CA . LYS A 1 86 ? -0.119 1.411 -8.922 1.00 88.38 86 LYS A CA 1
ATOM 643 C C . LYS A 1 86 ? 1.328 1.813 -9.213 1.00 88.38 86 LYS A C 1
ATOM 645 O O . LYS A 1 86 ? 1.780 2.830 -8.674 1.00 88.38 86 LYS A O 1
ATOM 650 N N . PRO A 1 87 ? 2.031 1.081 -10.093 1.00 89.50 87 PRO A N 1
ATOM 651 C CA . PRO A 1 87 ? 3.375 1.449 -10.502 1.00 8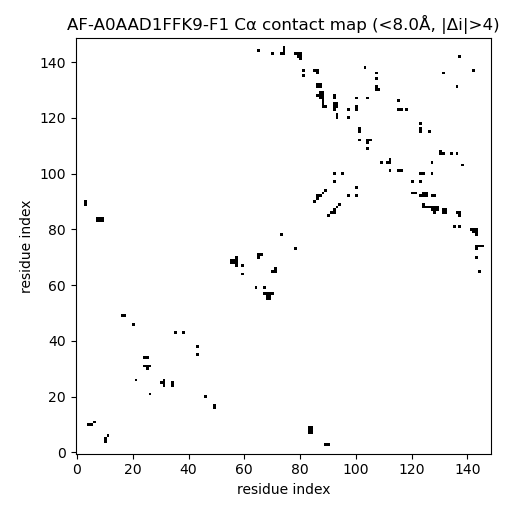9.50 87 PRO A CA 1
ATOM 652 C C . PRO A 1 87 ? 3.306 2.639 -11.463 1.00 89.50 87 PRO A C 1
ATOM 654 O O . PRO A 1 87 ? 2.785 2.527 -12.567 1.00 89.50 87 PRO A O 1
ATOM 657 N N . THR A 1 88 ? 3.833 3.791 -11.049 1.00 90.44 88 THR A N 1
ATOM 658 C CA . THR A 1 88 ? 4.010 4.960 -11.928 1.00 90.44 88 THR A CA 1
ATOM 659 C C . THR A 1 88 ? 5.476 5.367 -11.981 1.00 90.44 88 THR A C 1
ATOM 661 O O . THR A 1 88 ? 6.303 4.895 -11.188 1.00 90.44 88 THR A O 1
ATOM 664 N N . ALA A 1 89 ? 5.806 6.260 -12.916 1.00 91.50 89 ALA A N 1
ATOM 665 C CA . ALA A 1 89 ? 7.140 6.836 -13.016 1.00 91.50 89 ALA A CA 1
ATOM 666 C C . ALA A 1 89 ? 7.575 7.465 -11.681 1.00 91.50 89 ALA A C 1
ATOM 668 O O . ALA A 1 89 ? 8.657 7.170 -11.181 1.00 91.50 89 ALA A O 1
ATOM 669 N N . GLU A 1 90 ? 6.706 8.264 -11.065 1.00 88.75 90 GLU A N 1
ATOM 670 C CA . GLU A 1 90 ? 6.970 9.021 -9.838 1.00 88.75 90 GLU A CA 1
ATOM 671 C C . GLU A 1 90 ? 6.969 8.128 -8.593 1.00 88.75 90 GLU A C 1
ATOM 673 O O . GLU A 1 90 ? 7.816 8.298 -7.711 1.00 88.75 90 GLU A O 1
ATOM 678 N N . ARG A 1 91 ? 6.027 7.174 -8.529 1.00 84.88 91 ARG A N 1
ATOM 679 C CA . ARG A 1 91 ? 5.815 6.302 -7.363 1.00 84.88 91 ARG A CA 1
ATOM 680 C C . ARG A 1 91 ? 6.858 5.199 -7.235 1.00 84.88 91 ARG A C 1
ATOM 682 O O . ARG A 1 91 ? 7.121 4.751 -6.128 1.00 84.88 91 ARG A O 1
ATOM 689 N N . TYR A 1 92 ? 7.441 4.735 -8.342 1.00 90.56 92 TYR A N 1
ATOM 690 C CA . TYR A 1 92 ? 8.381 3.613 -8.304 1.00 90.56 92 TYR A CA 1
ATOM 691 C C . TYR A 1 92 ? 9.661 3.876 -9.091 1.00 90.56 92 TYR A C 1
ATOM 693 O O . TYR A 1 92 ? 10.745 3.942 -8.510 1.00 90.56 92 TYR A O 1
ATOM 701 N N . PHE A 1 93 ? 9.567 4.055 -10.410 1.00 93.31 93 PHE A N 1
ATOM 702 C CA . PHE A 1 93 ? 10.748 3.985 -11.279 1.00 93.31 93 PHE A CA 1
ATOM 703 C C . PHE A 1 93 ? 11.734 5.149 -11.102 1.00 93.31 93 PHE A C 1
ATOM 705 O O . PHE A 1 93 ? 12.928 4.987 -11.361 1.00 93.31 93 PHE A O 1
ATOM 712 N N . ALA A 1 94 ? 11.268 6.310 -10.637 1.00 93.38 94 ALA A N 1
ATOM 713 C CA . ALA A 1 94 ? 12.118 7.438 -10.269 1.00 93.38 94 ALA A CA 1
ATOM 714 C C . ALA A 1 94 ? 12.826 7.216 -8.921 1.00 93.38 94 ALA A C 1
ATOM 716 O O . ALA A 1 94 ? 13.932 7.726 -8.711 1.00 93.38 94 ALA A O 1
ATOM 717 N N . GLN A 1 95 ? 12.227 6.426 -8.027 1.00 90.38 95 GLN A N 1
ATOM 718 C CA . GLN A 1 95 ? 12.739 6.172 -6.680 1.00 90.38 95 GLN A CA 1
ATOM 719 C C . GLN A 1 95 ? 13.792 5.064 -6.678 1.00 90.38 95 GLN A C 1
ATOM 721 O O . GLN A 1 95 ? 14.831 5.188 -6.028 1.00 90.38 95 GLN A O 1
ATOM 726 N N . VAL A 1 96 ? 13.581 4.008 -7.463 1.00 91.62 96 VAL A N 1
ATOM 727 C CA . VAL A 1 96 ? 14.490 2.858 -7.482 1.00 91.62 96 VAL A CA 1
ATOM 728 C C . VAL A 1 96 ? 15.737 3.086 -8.355 1.00 91.62 96 VAL A C 1
ATOM 730 O O . VAL A 1 96 ? 15.756 3.949 -9.241 1.00 91.62 96 VAL A O 1
ATOM 733 N N . PRO A 1 97 ? 16.835 2.346 -8.116 1.00 94.56 97 PRO A N 1
ATOM 734 C CA . PRO A 1 97 ? 17.983 2.326 -9.014 1.00 94.56 97 PRO A CA 1
ATOM 735 C C . PRO A 1 97 ? 17.617 1.834 -10.419 1.00 94.56 97 PRO A C 1
ATOM 737 O O . PRO A 1 97 ? 16.728 1.005 -10.592 1.00 94.56 97 PRO A O 1
ATOM 740 N N . LYS A 1 98 ? 18.390 2.274 -11.421 1.00 95.25 98 LYS A N 1
ATOM 741 C CA . LYS A 1 98 ? 18.202 1.916 -12.839 1.00 95.25 98 LYS A CA 1
ATOM 742 C C . LYS A 1 98 ? 18.086 0.401 -13.075 1.00 95.25 98 LYS A C 1
ATOM 744 O O . LYS A 1 98 ? 17.290 -0.0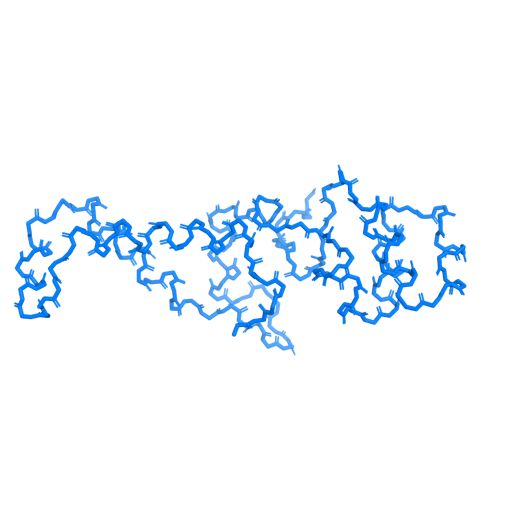12 -13.908 1.00 95.25 98 LYS A O 1
ATOM 749 N N . GLY A 1 99 ? 18.858 -0.403 -12.339 1.00 94.75 99 GLY A N 1
ATOM 750 C CA . GLY A 1 99 ? 18.823 -1.867 -12.431 1.00 94.75 99 GLY A CA 1
ATOM 751 C C . GLY A 1 99 ? 17.450 -2.453 -12.101 1.00 94.75 99 GLY A C 1
ATOM 752 O O . GLY A 1 99 ? 16.904 -3.177 -12.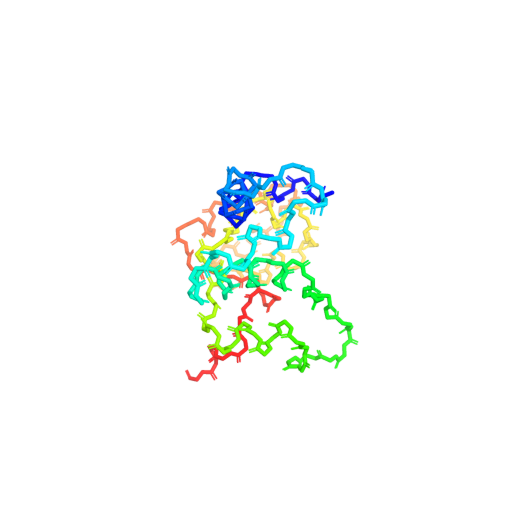923 1.00 94.75 99 GLY A O 1
ATOM 753 N N . LEU A 1 100 ? 16.843 -2.048 -10.978 1.00 93.75 100 LEU A N 1
ATOM 754 C CA . LEU A 1 100 ? 15.514 -2.529 -10.575 1.00 93.75 100 LEU A CA 1
ATOM 755 C C . LEU A 1 100 ? 14.424 -2.123 -11.576 1.00 93.75 100 LEU A C 1
ATOM 757 O O . LEU A 1 100 ? 13.530 -2.911 -11.873 1.00 93.75 100 LEU A O 1
ATOM 761 N N . SER A 1 101 ? 14.518 -0.921 -12.155 1.00 95.06 101 SER A N 1
ATOM 762 C CA . SER A 1 101 ? 13.609 -0.515 -13.234 1.00 95.06 101 SER A CA 1
ATOM 763 C C . SER A 1 101 ? 13.750 -1.412 -14.468 1.00 95.06 101 SER A C 1
ATOM 765 O O . SER A 1 101 ? 12.748 -1.766 -15.077 1.00 95.06 101 SER A O 1
ATOM 767 N N . LEU A 1 102 ? 14.972 -1.806 -14.844 1.00 96.25 102 LEU A N 1
ATOM 768 C CA . LEU A 1 102 ? 15.194 -2.707 -15.981 1.00 96.25 102 LEU A CA 1
ATOM 769 C C . LEU A 1 102 ? 14.743 -4.143 -15.685 1.00 96.25 102 LEU A C 1
ATOM 771 O O . LEU A 1 102 ? 14.184 -4.782 -16.569 1.00 96.25 102 LEU A O 1
ATOM 775 N N . GLU A 1 103 ? 14.918 -4.627 -14.455 1.00 95.06 103 GLU A N 1
ATOM 776 C CA . GLU A 1 103 ? 14.385 -5.924 -14.012 1.00 95.06 103 GLU A CA 1
ATOM 777 C C . GLU A 1 103 ? 12.857 -5.967 -14.120 1.00 95.06 103 GLU A C 1
ATOM 779 O O . GLU A 1 103 ? 12.299 -6.920 -14.660 1.00 95.06 103 GLU A O 1
ATOM 784 N N . ALA A 1 104 ? 12.171 -4.903 -13.696 1.00 94.19 104 ALA A N 1
ATOM 785 C CA . ALA A 1 104 ? 10.731 -4.769 -13.899 1.00 94.19 104 ALA A CA 1
ATOM 786 C C . ALA A 1 104 ? 10.360 -4.818 -15.393 1.00 94.19 104 ALA A C 1
ATOM 788 O O . ALA A 1 104 ? 9.441 -5.535 -15.792 1.00 94.19 104 ALA A O 1
ATOM 789 N N . MET A 1 105 ? 11.110 -4.109 -16.242 1.00 96.31 105 MET A N 1
ATOM 790 C CA . MET A 1 105 ? 10.874 -4.096 -17.690 1.00 96.31 105 MET A CA 1
ATOM 791 C C . MET A 1 105 ? 11.184 -5.432 -18.365 1.00 96.31 105 MET A C 1
ATOM 793 O O . MET A 1 105 ? 10.570 -5.745 -19.379 1.00 96.31 105 MET A O 1
ATOM 797 N N . GLN A 1 106 ? 12.050 -6.264 -17.788 1.00 96.00 106 GLN A N 1
ATOM 798 C CA . GLN A 1 106 ? 12.277 -7.625 -18.269 1.00 96.00 106 GLN A CA 1
ATOM 799 C C . GLN A 1 106 ? 11.018 -8.498 -18.163 1.00 96.00 106 GLN A C 1
ATOM 801 O O . GLN A 1 106 ? 10.837 -9.394 -18.987 1.00 96.00 106 GLN A O 1
ATOM 806 N N . VAL A 1 107 ? 10.152 -8.222 -17.182 1.00 94.19 107 VAL A N 1
ATOM 807 C CA . VAL A 1 107 ? 8.866 -8.908 -16.988 1.00 94.19 107 VAL A CA 1
ATOM 808 C C . VAL A 1 107 ? 7.758 -8.257 -17.818 1.00 94.19 107 VAL A C 1
ATOM 810 O O . VAL A 1 107 ? 6.972 -8.953 -18.451 1.00 94.19 107 VAL A O 1
ATOM 813 N N . VAL A 1 108 ? 7.698 -6.924 -17.824 1.00 94.94 108 VAL A N 1
ATOM 814 C CA . VAL A 1 108 ? 6.597 -6.154 -18.431 1.00 94.94 108 VAL A CA 1
ATOM 815 C C . VAL A 1 108 ? 6.735 -6.019 -19.950 1.00 94.94 108 VAL A C 1
ATOM 817 O O . VAL A 1 108 ? 5.762 -6.178 -20.681 1.00 94.94 108 VAL A O 1
ATOM 820 N N . ALA A 1 109 ? 7.938 -5.706 -20.433 1.00 94.81 109 ALA A N 1
ATOM 821 C CA . ALA A 1 109 ? 8.209 -5.355 -21.825 1.00 94.81 109 ALA A CA 1
ATOM 822 C C . ALA A 1 109 ? 9.627 -5.806 -22.239 1.00 94.81 109 ALA A C 1
ATOM 824 O O . ALA A 1 109 ? 10.487 -4.969 -22.533 1.00 94.81 109 ALA A O 1
ATOM 825 N N . PRO A 1 110 ? 9.899 -7.126 -22.291 1.00 95.56 110 PRO A N 1
ATOM 826 C CA . PRO A 1 110 ? 11.244 -7.663 -22.521 1.00 95.56 110 PRO A CA 1
ATOM 827 C C . PRO A 1 110 ? 11.890 -7.171 -23.826 1.00 95.56 110 PRO A C 1
ATOM 829 O O . PRO A 1 110 ? 13.104 -6.984 -23.879 1.00 95.56 110 PRO A O 1
ATOM 832 N N . ALA A 1 111 ? 11.088 -6.913 -24.865 1.00 96.44 111 ALA A N 1
ATOM 833 C CA . ALA A 1 111 ? 11.565 -6.397 -26.149 1.00 96.44 111 ALA A CA 1
ATOM 834 C C . ALA A 1 111 ? 12.128 -4.962 -26.065 1.00 96.44 111 ALA A C 1
ATOM 836 O O . ALA A 1 111 ? 12.999 -4.594 -26.850 1.00 96.44 111 ALA A O 1
ATOM 837 N N . GLU A 1 112 ? 11.678 -4.162 -25.095 1.00 95.62 112 GLU A N 1
ATOM 838 C CA . GLU A 1 112 ? 12.083 -2.762 -24.940 1.00 95.62 112 GLU A CA 1
ATOM 839 C C . GLU A 1 112 ? 13.347 -2.605 -24.080 1.00 95.62 112 GLU A C 1
ATOM 841 O O . GLU A 1 112 ? 14.023 -1.578 -24.158 1.00 95.62 112 GLU A O 1
ATOM 846 N N . VAL A 1 113 ? 13.722 -3.621 -23.291 1.00 96.38 113 VAL A N 1
ATOM 847 C CA . VAL A 1 113 ? 14.808 -3.549 -22.291 1.00 96.38 113 VAL A CA 1
ATOM 848 C C . VAL A 1 113 ? 16.129 -3.064 -22.888 1.00 96.38 113 VAL A C 1
ATOM 850 O O . VAL A 1 113 ? 16.792 -2.207 -22.299 1.00 96.38 113 VAL A O 1
ATOM 853 N N . ALA A 1 114 ? 16.503 -3.552 -24.075 1.00 96.44 114 ALA A N 1
ATOM 854 C CA . ALA A 1 114 ? 17.744 -3.148 -24.732 1.00 96.44 114 ALA A CA 1
ATOM 855 C C . ALA A 1 114 ? 17.768 -1.632 -25.007 1.00 96.44 114 ALA A C 1
ATOM 857 O O . ALA A 1 114 ? 18.740 -0.957 -24.664 1.00 96.44 114 ALA A O 1
ATOM 858 N N . ARG A 1 115 ? 16.664 -1.076 -25.526 1.00 96.94 115 ARG A N 1
ATOM 859 C CA . ARG A 1 115 ? 16.503 0.365 -25.779 1.00 96.94 115 ARG A CA 1
ATOM 860 C C . ARG A 1 115 ? 16.476 1.157 -24.472 1.00 96.94 115 ARG A C 1
ATOM 862 O O . ARG A 1 115 ? 17.168 2.166 -24.343 1.00 96.94 115 ARG A O 1
ATOM 869 N N . LEU A 1 116 ? 15.711 0.682 -23.493 1.00 96.56 116 LEU A N 1
ATOM 870 C CA . LEU A 1 116 ? 15.545 1.317 -22.184 1.00 96.56 116 LEU A CA 1
ATOM 871 C C . LEU A 1 116 ? 16.859 1.385 -21.393 1.00 96.56 116 LEU A C 1
ATOM 873 O O . LEU A 1 116 ? 17.114 2.361 -20.686 1.00 96.56 116 LEU A O 1
ATOM 877 N N . SER A 1 117 ? 17.739 0.395 -21.550 1.00 95.88 117 SER A N 1
ATOM 878 C CA . SER A 1 117 ? 19.034 0.360 -20.865 1.00 95.88 117 SER A CA 1
ATOM 879 C C . SER A 1 117 ? 19.986 1.484 -21.290 1.00 95.88 117 SER A C 1
ATOM 881 O O . SER A 1 117 ? 20.844 1.880 -20.499 1.00 95.88 117 SER A O 1
ATOM 883 N N . ALA A 1 118 ? 19.806 2.069 -22.478 1.00 96.31 118 ALA A N 1
ATOM 884 C CA . ALA A 1 118 ? 20.592 3.209 -22.951 1.00 96.31 118 ALA A CA 1
ATOM 885 C C . ALA A 1 118 ? 20.107 4.561 -22.388 1.00 96.31 118 ALA A C 1
ATOM 887 O O . ALA A 1 118 ? 20.846 5.545 -22.425 1.00 96.31 118 ALA A O 1
ATOM 888 N N . LEU A 1 119 ? 18.892 4.624 -21.834 1.00 96.12 119 LEU A N 1
ATOM 889 C CA . LEU A 1 119 ? 18.287 5.869 -21.359 1.00 96.12 119 LEU A CA 1
ATOM 890 C C . LEU A 1 119 ? 18.890 6.359 -20.036 1.00 96.12 119 LEU A C 1
ATOM 892 O O . LEU A 1 119 ? 19.411 5.586 -19.222 1.00 96.12 119 LEU A O 1
ATOM 896 N N . LYS A 1 120 ? 18.790 7.666 -19.783 1.00 95.94 120 LYS A N 1
ATOM 897 C CA . LYS A 1 120 ? 19.073 8.235 -18.457 1.00 95.94 120 LYS A CA 1
ATOM 898 C C . LYS A 1 120 ? 17.956 7.845 -17.481 1.00 95.94 120 LYS A C 1
ATOM 900 O O . LYS A 1 120 ? 16.859 7.498 -17.899 1.00 95.94 120 LYS A O 1
ATOM 905 N N . LYS A 1 121 ? 18.221 7.908 -16.168 1.00 93.31 121 LYS A N 1
ATOM 906 C CA . LYS A 1 121 ? 17.280 7.445 -15.125 1.00 93.31 121 LYS A CA 1
ATOM 907 C C . LYS A 1 121 ? 15.887 8.087 -15.236 1.00 93.31 121 LYS A C 1
ATOM 909 O O . LYS A 1 121 ? 14.902 7.375 -15.108 1.00 93.31 121 LYS A O 1
ATOM 914 N N . GLY A 1 122 ? 15.814 9.398 -15.477 1.00 93.81 122 GLY A N 1
ATOM 915 C CA . GLY A 1 122 ? 14.536 10.110 -15.617 1.00 93.81 122 GLY A CA 1
ATOM 916 C C . GLY A 1 122 ? 13.730 9.637 -16.828 1.00 93.81 122 GLY A C 1
ATOM 917 O O . GLY A 1 122 ? 12.571 9.263 -16.681 1.00 93.81 122 GLY A O 1
ATOM 918 N N . ASP A 1 123 ? 14.375 9.564 -17.994 1.00 96.38 123 ASP A N 1
ATOM 919 C CA . ASP A 1 123 ? 13.741 9.102 -19.237 1.00 96.38 123 ASP A CA 1
ATOM 920 C C . ASP A 1 123 ? 13.302 7.635 -19.132 1.00 96.38 123 ASP A C 1
ATOM 922 O O . ASP A 1 123 ? 12.205 7.276 -19.553 1.00 96.38 123 ASP A O 1
ATOM 926 N N . LEU A 1 124 ? 14.132 6.791 -18.504 1.00 97.06 124 LEU A N 1
ATOM 927 C CA . LEU A 1 124 ? 13.771 5.412 -18.188 1.00 97.06 124 LEU A CA 1
ATOM 928 C C . LEU A 1 124 ? 12.543 5.352 -17.281 1.00 97.06 124 LEU A C 1
ATOM 930 O O . LEU A 1 124 ? 11.661 4.543 -17.528 1.00 97.06 124 LEU A O 1
ATOM 934 N N . ALA A 1 125 ? 12.490 6.172 -16.230 1.00 96.00 125 ALA A N 1
ATOM 935 C CA . ALA A 1 125 ? 11.378 6.151 -15.290 1.00 96.00 125 ALA A CA 1
ATOM 936 C C . ALA A 1 125 ? 10.056 6.538 -15.959 1.00 96.00 125 ALA A C 1
ATOM 938 O O . ALA A 1 125 ? 9.050 5.868 -15.741 1.00 96.00 125 ALA A O 1
ATOM 939 N N . SER A 1 126 ? 10.079 7.572 -16.803 1.00 96.50 126 SER A N 1
ATOM 940 C CA . SER A 1 126 ? 8.908 8.007 -17.567 1.00 96.50 126 SER A CA 1
ATOM 941 C C . SER A 1 126 ? 8.417 6.913 -18.518 1.00 96.50 126 SER A C 1
ATOM 943 O O . SER A 1 126 ? 7.242 6.550 -18.485 1.00 96.50 126 SER A O 1
ATOM 945 N N . GLU A 1 127 ? 9.318 6.319 -19.303 1.00 96.31 127 GLU A N 1
ATOM 946 C CA . GLU A 1 127 ? 8.935 5.300 -20.281 1.00 96.31 127 GLU A CA 1
ATOM 947 C C . GLU A 1 127 ? 8.531 3.973 -19.622 1.00 96.31 127 GLU A C 1
ATOM 949 O O . GLU A 1 127 ? 7.568 3.341 -20.050 1.00 96.31 127 GLU A O 1
ATOM 954 N N . ALA A 1 128 ? 9.202 3.573 -18.539 1.00 96.00 128 ALA A N 1
ATOM 955 C CA . ALA A 1 128 ? 8.802 2.414 -17.745 1.00 96.00 128 ALA A CA 1
ATOM 956 C C . ALA A 1 128 ? 7.415 2.614 -17.117 1.00 96.00 128 ALA A C 1
ATOM 958 O O . ALA A 1 128 ? 6.599 1.695 -17.138 1.00 96.00 128 ALA A O 1
ATOM 959 N N . GLY A 1 129 ? 7.121 3.825 -16.627 1.00 94.62 129 GLY A N 1
ATOM 960 C CA . GLY A 1 129 ? 5.796 4.207 -16.136 1.00 94.62 129 GLY A CA 1
ATOM 961 C C . GLY A 1 129 ? 4.704 4.045 -17.196 1.00 94.62 129 GLY A C 1
ATOM 962 O O . GLY A 1 129 ? 3.647 3.499 -16.905 1.00 94.62 129 GLY A O 1
ATOM 963 N N . ARG A 1 130 ? 4.983 4.446 -18.441 1.00 95.12 130 ARG A N 1
ATOM 964 C CA . ARG A 1 130 ? 4.054 4.286 -19.570 1.00 95.12 130 ARG A CA 1
ATOM 965 C C . ARG A 1 130 ? 3.869 2.823 -19.979 1.00 95.12 130 ARG A C 1
ATOM 967 O O . ARG A 1 130 ? 2.766 2.413 -20.311 1.00 95.12 130 ARG A O 1
ATOM 974 N N . LEU A 1 131 ? 4.945 2.036 -19.992 1.00 95.19 131 LEU A N 1
ATOM 975 C CA . LEU A 1 131 ? 4.899 0.627 -20.399 1.00 95.19 131 LEU A CA 1
ATOM 976 C C . LEU A 1 131 ? 4.210 -0.269 -19.367 1.00 95.19 131 LEU A C 1
ATOM 978 O O . LEU A 1 131 ? 3.605 -1.269 -19.740 1.00 95.19 131 LEU A O 1
ATOM 982 N N . VAL A 1 132 ? 4.307 0.074 -18.082 1.00 94.44 132 VAL A N 1
ATOM 983 C CA . VAL A 1 132 ? 3.638 -0.675 -17.013 1.00 94.44 132 VAL A CA 1
ATOM 984 C C . VAL A 1 132 ? 2.167 -0.288 -16.850 1.00 94.44 132 VAL A C 1
ATOM 986 O O . VAL A 1 132 ? 1.412 -1.009 -16.194 1.00 94.44 132 VAL A O 1
ATOM 989 N N . GLU A 1 133 ? 1.748 0.843 -17.418 1.00 91.50 133 GLU A N 1
ATOM 990 C CA . GLU A 1 133 ? 0.373 1.318 -17.332 1.00 91.50 133 GLU A CA 1
ATOM 991 C C . GLU A 1 133 ? -0.599 0.286 -17.926 1.00 91.50 133 GLU A C 1
ATOM 993 O O . GLU A 1 133 ? -0.384 -0.265 -19.003 1.00 91.50 133 GLU A O 1
ATOM 998 N N . GLY A 1 134 ? -1.671 -0.019 -17.190 1.00 85.69 134 GLY A N 1
ATOM 999 C CA . GLY A 1 134 ? -2.654 -1.032 -17.586 1.00 85.69 134 GLY A CA 1
ATOM 1000 C C . GLY A 1 134 ? -2.215 -2.483 -17.358 1.00 85.69 134 GLY A C 1
ATOM 1001 O O . GLY A 1 134 ? -3.024 -3.391 -17.542 1.00 85.69 134 GLY A O 1
ATOM 1002 N N . THR A 1 135 ? -0.980 -2.724 -16.913 1.00 89.56 135 THR A N 1
ATOM 1003 C CA . THR A 1 135 ? -0.540 -4.057 -16.485 1.00 89.56 135 THR A CA 1
ATOM 1004 C C . THR A 1 135 ? -0.891 -4.313 -15.019 1.00 89.56 135 THR A C 1
ATOM 1006 O O . THR A 1 135 ? -1.062 -3.387 -14.228 1.00 89.56 135 THR A O 1
ATOM 1009 N N . SER A 1 136 ? -0.957 -5.588 -14.631 1.00 88.50 136 SER A N 1
ATOM 1010 C CA . SER A 1 136 ? -1.101 -6.009 -13.231 1.00 88.50 136 SER A CA 1
ATOM 1011 C C . SER A 1 136 ? 0.250 -6.210 -12.534 1.00 88.50 136 SER A C 1
ATOM 1013 O O . SER A 1 136 ? 0.333 -6.978 -11.573 1.00 88.50 136 SER A O 1
ATOM 1015 N N . TRP A 1 137 ? 1.324 -5.615 -13.063 1.00 92.88 137 TRP A N 1
ATOM 1016 C CA . TRP A 1 137 ? 2.664 -5.804 -12.522 1.00 92.88 137 TRP A CA 1
ATOM 1017 C C . TRP A 1 137 ? 2.815 -5.115 -11.167 1.00 92.88 137 TRP A C 1
ATOM 1019 O O . TRP A 1 137 ? 2.315 -4.010 -10.945 1.00 92.88 137 TRP A O 1
ATOM 1029 N N . LEU A 1 138 ? 3.550 -5.771 -10.274 1.00 91.06 138 LEU A N 1
ATOM 1030 C CA . LEU A 1 138 ? 3.803 -5.299 -8.928 1.00 91.06 138 LEU A CA 1
ATOM 1031 C C . LEU A 1 138 ? 5.254 -5.626 -8.525 1.00 91.06 138 LEU A C 1
ATOM 1033 O O . LEU A 1 138 ? 5.738 -6.714 -8.847 1.00 91.06 138 LEU A O 1
ATOM 1037 N N . PRO A 1 139 ? 5.970 -4.719 -7.832 1.00 89.00 139 PRO A N 1
ATOM 1038 C CA . PRO A 1 139 ? 7.295 -5.007 -7.300 1.00 89.00 139 PRO A CA 1
ATOM 1039 C C . PRO A 1 139 ? 7.279 -6.189 -6.327 1.00 89.00 139 PRO A C 1
ATOM 1041 O O . PRO A 1 139 ? 6.337 -6.338 -5.552 1.00 89.00 139 PRO A O 1
ATOM 1044 N N . ALA A 1 140 ? 8.381 -6.942 -6.276 1.00 84.56 140 ALA A N 1
ATOM 1045 C CA . ALA A 1 140 ? 8.514 -8.125 -5.419 1.00 84.56 140 ALA A CA 1
ATOM 1046 C C . ALA A 1 140 ? 8.219 -7.863 -3.926 1.00 84.56 140 ALA A C 1
ATOM 1048 O O . ALA A 1 140 ? 7.731 -8.745 -3.231 1.00 84.56 140 ALA A O 1
ATOM 1049 N N . ILE A 1 141 ? 8.506 -6.651 -3.439 1.00 80.62 141 ILE A N 1
ATOM 1050 C CA . ILE A 1 141 ? 8.249 -6.237 -2.048 1.00 80.62 141 ILE A CA 1
ATOM 1051 C C . ILE A 1 141 ? 6.760 -6.018 -1.738 1.00 80.62 141 ILE A C 1
ATOM 1053 O O . ILE A 1 141 ? 6.383 -5.980 -0.576 1.00 80.62 141 ILE A O 1
ATOM 1057 N N . LEU A 1 142 ? 5.917 -5.849 -2.758 1.00 84.88 142 LEU A N 1
ATOM 1058 C CA . LEU A 1 142 ? 4.477 -5.636 -2.597 1.00 84.88 142 LEU A CA 1
ATOM 1059 C C . LEU A 1 142 ? 3.653 -6.872 -2.990 1.00 84.88 142 LEU A C 1
ATOM 1061 O O . LEU A 1 142 ? 2.457 -6.913 -2.718 1.00 84.88 142 LEU A O 1
ATOM 1065 N N . THR A 1 143 ? 4.256 -7.872 -3.635 1.00 80.19 143 THR A N 1
ATOM 1066 C CA . THR A 1 143 ? 3.600 -9.161 -3.891 1.00 80.19 143 THR A CA 1
ATOM 1067 C C . THR A 1 143 ? 3.456 -9.959 -2.604 1.00 80.19 143 THR A C 1
ATOM 1069 O O . THR A 1 143 ? 4.454 -10.323 -1.986 1.00 80.19 143 THR A O 1
ATOM 1072 N N . SER A 1 144 ? 2.214 -10.292 -2.251 1.00 64.06 144 SER A N 1
ATOM 1073 C CA . SER A 1 144 ? 1.896 -11.274 -1.219 1.00 64.06 144 SER A CA 1
ATOM 1074 C C . SER A 1 144 ? 2.493 -12.632 -1.607 1.00 64.06 144 SER A C 1
ATOM 1076 O O . SER A 1 144 ? 2.342 -13.104 -2.738 1.00 64.06 144 SER A O 1
ATOM 1078 N N . HIS A 1 145 ? 3.204 -13.259 -0.667 1.00 56.47 145 HIS A N 1
ATOM 1079 C CA . HIS A 1 145 ? 4.009 -14.465 -0.895 1.00 56.47 145 HIS A CA 1
ATOM 1080 C C . HIS A 1 145 ? 3.210 -15.731 -1.286 1.00 56.47 145 HIS A C 1
ATOM 1082 O O . HIS A 1 145 ? 3.812 -16.778 -1.502 1.00 56.47 145 HIS A O 1
ATOM 1088 N N . GLU A 1 146 ? 1.887 -15.649 -1.456 1.00 45.41 146 GLU A N 1
ATOM 1089 C CA . GLU A 1 146 ? 1.024 -16.773 -1.856 1.00 45.41 146 GLU A CA 1
ATOM 1090 C C . GLU A 1 146 ? 0.760 -16.881 -3.368 1.00 45.41 146 GLU A C 1
ATOM 1092 O O . GLU A 1 146 ? 0.240 -17.896 -3.817 1.00 45.41 146 GLU A O 1
ATOM 1097 N N . THR A 1 147 ? 1.147 -15.903 -4.200 1.00 37.69 147 THR A N 1
ATOM 1098 C CA . THR A 1 147 ? 0.877 -15.980 -5.662 1.00 37.69 147 THR A CA 1
ATOM 1099 C C . THR A 1 147 ? 1.943 -16.767 -6.451 1.00 37.69 147 THR A C 1
ATOM 1101 O O . THR A 1 147 ? 2.086 -16.603 -7.659 1.00 37.69 147 THR A O 1
ATOM 1104 N N . GLN A 1 148 ? 2.707 -17.647 -5.800 1.00 30.50 148 GLN A N 1
ATOM 1105 C CA . GLN A 1 148 ? 3.502 -18.672 -6.489 1.00 30.50 148 GLN A CA 1
ATOM 1106 C C . GLN A 1 148 ? 2.898 -20.052 -6.214 1.00 30.50 148 GLN A C 1
ATOM 1108 O O . GLN A 1 148 ? 3.380 -20.789 -5.357 1.00 30.50 148 GLN A O 1
ATOM 1113 N N . ALA A 1 149 ? 1.836 -20.380 -6.949 1.00 29.05 149 ALA A N 1
ATOM 1114 C CA . ALA A 1 149 ? 1.318 -21.736 -7.107 1.00 29.05 149 ALA A CA 1
ATOM 1115 C C . ALA A 1 149 ? 1.075 -22.008 -8.595 1.00 29.05 149 ALA A C 1
ATOM 1117 O O . ALA A 1 149 ? 0.554 -21.093 -9.276 1.00 29.05 149 ALA A O 1
#

Radius of gyration: 20.06 Å; Cα contacts (8 Å, |Δi|>4): 112; chains: 1; bounding box: 44×36×56 Å

Secondary structure (DSSP, 8-state):
--GGGTT-HHHHHHHHHHHHHHHHS-SSHHHHHHHHHTS-HHHHHHHHHHHHHHT------TT--S-SHHHHHHHHTT--GGGT----IIIIITTS-HHHHHHHHHHH-TTTHHHHHTS-HHHHHHHHHHHHTTS----TTTS-TT---

pLDDT: mean 86.53, std 14.65, range [29.05, 97.38]